Protein AF-A0A4P9YRC2-F1 (afdb_monomer)

Organism: NCBI:txid1712513

Solvent-accessible surface area (backbone atoms only — not comparable to full-atom values): 5358 Å² total; per-residue (Å²): 141,83,85,81,77,87,76,80,78,74,86,80,76,76,75,76,77,84,45,72,65,55,54,52,52,52,51,46,33,73,74,77,42,86,72,52,70,69,57,50,48,49,45,52,40,60,26,79,86,69,3,56,69,57,72,47,78,50,69,50,101,84,24,98,46,85,61,78,74,83,80,45,87,73,82,80,75,78,129

InterPro domains:
  IPR003788 Protein arginine methyltransferase NDUFAF7 [PTHR12049] (14-77)
  IPR029063 S-adenosyl-L-methionine-dependent methyltransferase superfamily [SSF53335] (19-78)
  IPR038375 Protein arginine methyltransferase NDUFAF7 superfamily [G3DSA:3.40.50.12710] (7-79)

Sequence (79 aa):
MASRGMTVNSTADQKERITPLARQLQAQIKAIGPLSVAQFMRQALTHPHYGYYMNRDVFGKQGDFITSPEVSQMFGEVG

Radius of gyration: 21.82 Å; Cα contacts (8 Å, |Δi|>4): 42; chains: 1; bounding box: 72×26×56 Å

Mean predicted aligned error: 15.22 Å

Structure (mmCIF, N/CA/C/O backbone):
data_AF-A0A4P9YRC2-F1
#
_entry.id   AF-A0A4P9YRC2-F1
#
loop_
_atom_site.group_PDB
_atom_site.id
_atom_site.type_symbol
_atom_site.label_atom_id
_atom_site.label_alt_id
_atom_site.label_comp_id
_atom_site.label_asym_id
_atom_site.label_entity_id
_atom_site.label_seq_id
_atom_site.pdbx_PDB_ins_code
_atom_site.Cartn_x
_atom_site.Cartn_y
_atom_site.Cartn_z
_atom_site.occupancy
_atom_site.B_iso_or_equiv
_atom_site.auth_seq_id
_atom_site.auth_comp_id
_atom_site.auth_asym_id
_atom_site.auth_atom_id
_atom_site.pdbx_PDB_model_num
ATOM 1 N N . MET A 1 1 ? 37.418 12.843 41.150 1.00 52.47 1 MET A N 1
ATOM 2 C CA . MET A 1 1 ? 36.015 12.483 40.852 1.00 52.47 1 MET A CA 1
ATOM 3 C C . MET A 1 1 ? 35.333 13.702 40.245 1.00 52.47 1 MET A C 1
ATOM 5 O O . MET A 1 1 ? 35.094 14.639 40.987 1.00 52.47 1 MET A O 1
ATOM 9 N N . ALA A 1 2 ? 35.097 13.727 38.927 1.00 41.56 2 ALA A N 1
ATOM 10 C CA . ALA A 1 2 ? 34.115 14.606 38.272 1.00 41.56 2 ALA A CA 1
ATOM 11 C C . ALA A 1 2 ? 33.904 14.170 36.807 1.00 41.56 2 ALA A C 1
ATOM 13 O O . ALA A 1 2 ? 34.850 14.089 36.030 1.00 41.56 2 ALA A O 1
ATOM 14 N N . SER A 1 3 ? 32.647 13.829 36.528 1.00 46.03 3 SER A N 1
ATOM 15 C CA . SER A 1 3 ? 31.901 13.605 35.284 1.00 46.03 3 SER A CA 1
ATOM 16 C C . SER A 1 3 ? 32.633 13.473 33.944 1.00 46.03 3 SER A C 1
ATOM 18 O O . SER A 1 3 ? 33.041 14.448 33.318 1.00 46.03 3 SER A O 1
ATOM 20 N N . ARG A 1 4 ? 32.639 12.232 33.442 1.00 48.38 4 ARG A N 1
ATOM 21 C CA . ARG A 1 4 ? 32.857 11.876 32.034 1.00 48.38 4 ARG A CA 1
ATOM 22 C C . ARG A 1 4 ? 31.562 12.137 31.248 1.00 48.38 4 ARG A C 1
ATOM 24 O O . ARG A 1 4 ? 30.474 11.902 31.765 1.00 48.38 4 ARG A O 1
ATOM 31 N N . GLY A 1 5 ? 31.716 12.670 30.039 1.00 44.72 5 GLY A N 1
ATOM 32 C CA . GLY A 1 5 ? 30.687 13.354 29.255 1.00 44.72 5 GLY A CA 1
ATOM 33 C C . GLY A 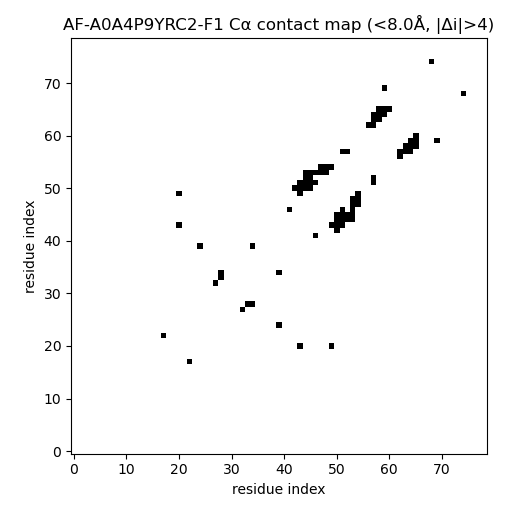1 5 ? 29.374 12.606 29.009 1.00 44.72 5 GLY A C 1
ATOM 34 O O . GLY A 1 5 ? 29.341 11.403 28.752 1.00 44.72 5 GLY A O 1
ATOM 35 N N . MET A 1 6 ? 28.297 13.394 29.018 1.00 50.88 6 MET A N 1
ATOM 36 C CA . MET A 1 6 ? 26.999 13.074 28.430 1.00 50.88 6 MET A CA 1
ATOM 37 C C . MET A 1 6 ? 27.213 12.730 26.950 1.00 50.88 6 MET A C 1
ATOM 39 O O . MET A 1 6 ? 27.492 13.607 26.134 1.00 50.88 6 MET A O 1
ATOM 43 N N . THR A 1 7 ? 27.129 11.446 26.606 1.00 50.41 7 THR A N 1
ATOM 44 C CA . THR A 1 7 ? 27.141 11.017 25.206 1.00 50.41 7 THR A CA 1
ATOM 45 C C . THR A 1 7 ? 25.771 11.358 24.635 1.00 50.41 7 THR A C 1
ATOM 47 O O . THR A 1 7 ? 24.769 10.749 25.005 1.00 50.41 7 THR A O 1
ATOM 50 N N . VAL A 1 8 ? 25.713 12.386 23.788 1.00 54.16 8 VAL A N 1
ATOM 51 C CA . VAL A 1 8 ? 24.528 12.703 22.989 1.00 54.16 8 VAL A CA 1
ATOM 52 C C . VAL A 1 8 ? 24.373 11.554 21.994 1.00 54.16 8 VAL A C 1
ATOM 54 O O . VAL A 1 8 ? 25.055 11.516 20.975 1.00 54.16 8 VAL A O 1
ATOM 57 N N . ASN A 1 9 ? 23.553 10.557 22.330 1.00 50.38 9 ASN A N 1
ATOM 58 C CA . ASN A 1 9 ? 23.253 9.461 21.417 1.00 50.38 9 ASN A CA 1
ATOM 59 C C . ASN A 1 9 ? 22.447 10.019 20.240 1.00 50.38 9 ASN A C 1
ATOM 61 O O . ASN A 1 9 ? 21.256 10.299 20.360 1.00 50.38 9 ASN A O 1
ATOM 65 N N . SER A 1 10 ? 23.133 10.192 19.112 1.00 50.91 10 SER A N 1
ATOM 66 C CA . SER A 1 10 ? 22.579 10.556 17.814 1.00 50.91 10 SER A CA 1
ATOM 67 C C . SER A 1 10 ? 21.418 9.632 17.439 1.00 50.91 10 SER A C 1
ATOM 69 O O . SER A 1 10 ? 21.623 8.490 17.036 1.00 50.91 10 SER A O 1
ATOM 71 N N . THR A 1 11 ? 20.189 10.139 17.494 1.00 51.50 11 THR A N 1
ATOM 72 C CA . THR A 1 11 ? 18.961 9.483 17.002 1.00 51.50 11 THR A CA 1
ATOM 73 C C . THR A 1 11 ? 18.882 9.418 15.465 1.00 51.50 11 THR A C 1
ATOM 75 O O . THR A 1 11 ? 17.807 9.249 14.898 1.00 51.50 11 THR A O 1
ATOM 78 N N . ALA A 1 12 ? 20.018 9.533 14.770 1.00 50.94 12 ALA A N 1
ATOM 79 C CA . ALA A 1 12 ? 20.111 9.698 13.319 1.00 50.94 12 ALA A CA 1
ATOM 80 C C . ALA A 1 12 ? 20.449 8.403 12.547 1.00 50.94 12 ALA A C 1
ATOM 82 O O . ALA A 1 12 ? 20.782 8.480 11.368 1.00 50.94 12 ALA A O 1
ATOM 83 N N . ASP A 1 13 ? 20.358 7.226 13.180 1.00 46.88 13 ASP A N 1
ATOM 84 C CA . ASP A 1 13 ? 20.718 5.935 12.559 1.00 46.88 13 ASP A CA 1
ATOM 85 C C . ASP A 1 13 ? 19.532 4.961 12.405 1.00 46.88 13 ASP A C 1
ATOM 87 O O . ASP A 1 13 ? 19.690 3.746 12.392 1.00 46.88 13 ASP A O 1
ATOM 91 N N . GLN A 1 14 ? 18.308 5.471 12.254 1.00 49.84 14 GLN A N 1
ATOM 92 C CA . GLN A 1 14 ? 17.169 4.654 11.812 1.00 49.84 14 GLN A CA 1
ATOM 93 C C . GLN A 1 14 ? 17.007 4.767 10.293 1.00 49.84 14 GLN A C 1
ATOM 95 O O . GLN A 1 14 ? 15.973 5.198 9.788 1.00 49.84 14 GLN A O 1
ATOM 100 N N . LYS A 1 15 ? 18.053 4.420 9.534 1.00 55.97 15 LYS A N 1
ATOM 101 C CA . LYS A 1 15 ? 17.946 4.272 8.075 1.00 55.97 15 LYS A CA 1
ATOM 102 C C . LYS A 1 15 ? 17.034 3.066 7.820 1.00 55.97 15 LYS A C 1
ATOM 104 O O . LYS A 1 15 ? 17.450 1.924 8.004 1.00 55.97 15 LYS A O 1
ATOM 109 N N . GLU A 1 16 ? 15.768 3.343 7.517 1.00 59.50 16 GLU A N 1
ATOM 110 C CA . GLU A 1 16 ? 14.664 2.380 7.454 1.00 59.50 16 GLU A CA 1
ATOM 111 C C . GLU A 1 16 ? 15.066 1.057 6.786 1.00 59.50 16 GLU A C 1
ATOM 113 O O . GLU A 1 16 ? 15.428 0.998 5.608 1.00 59.50 16 GLU A O 1
ATOM 118 N N . ARG A 1 17 ? 14.993 -0.045 7.542 1.00 77.06 17 ARG A N 1
ATOM 119 C CA . ARG A 1 17 ? 15.180 -1.387 6.985 1.00 77.06 17 ARG A CA 1
ATOM 120 C C . ARG A 1 17 ? 14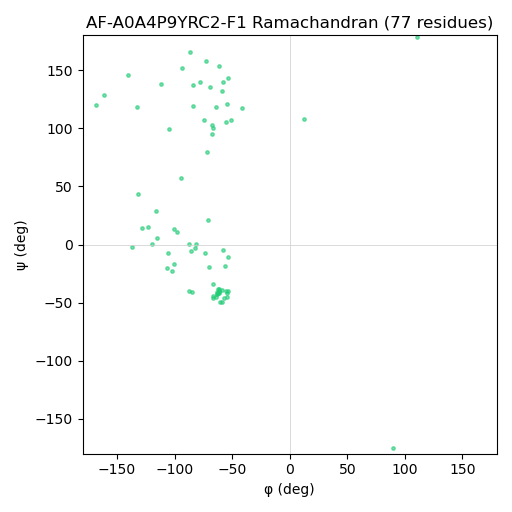.056 -1.648 5.983 1.00 77.06 17 ARG A C 1
ATOM 12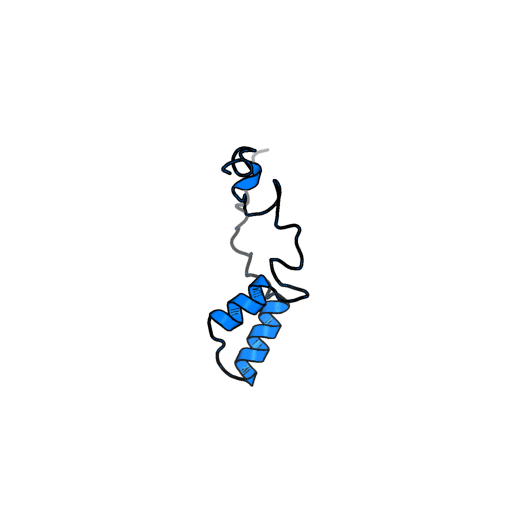2 O O . ARG A 1 17 ? 12.890 -1.690 6.364 1.00 77.06 17 ARG A O 1
ATOM 129 N N . ILE A 1 18 ? 14.404 -1.863 4.715 1.00 84.50 18 ILE A N 1
ATOM 130 C CA . ILE A 1 18 ? 13.429 -2.174 3.663 1.00 84.50 18 ILE A CA 1
ATOM 1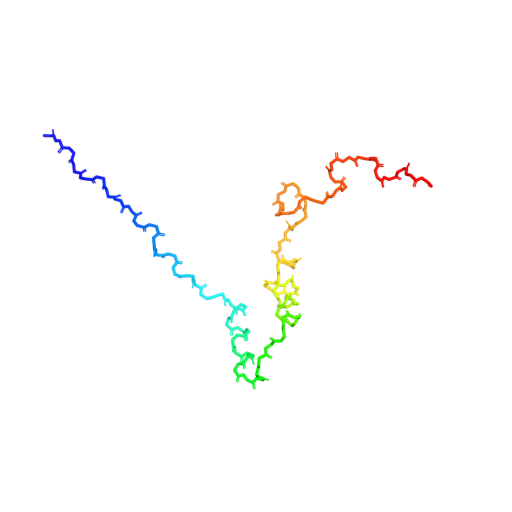31 C C . ILE A 1 18 ? 12.567 -3.390 4.045 1.00 84.50 18 ILE A C 1
ATOM 133 O O . ILE A 1 18 ? 13.081 -4.495 4.270 1.00 84.50 18 ILE A O 1
ATOM 137 N N . THR A 1 19 ? 11.250 -3.182 4.111 1.00 90.50 19 THR A N 1
ATOM 138 C CA . THR A 1 19 ? 10.282 -4.210 4.517 1.00 90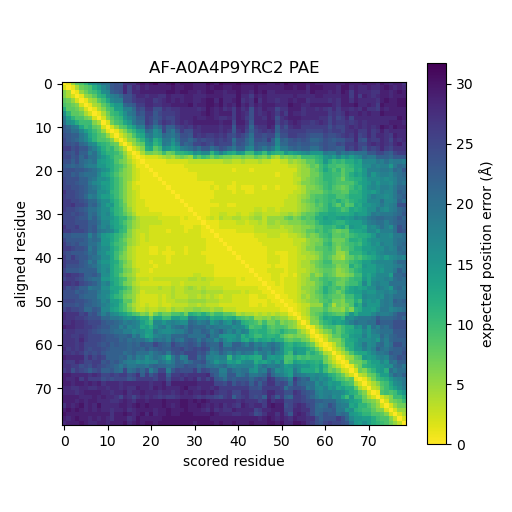.50 19 THR A CA 1
ATOM 139 C C . THR A 1 19 ? 10.099 -5.274 3.425 1.00 90.50 19 THR A C 1
ATOM 141 O O . THR A 1 19 ? 10.364 -5.004 2.248 1.00 90.50 19 THR A O 1
ATOM 144 N N . PRO A 1 20 ? 9.633 -6.492 3.764 1.00 92.81 20 PRO A N 1
ATOM 145 C CA . PRO A 1 20 ? 9.334 -7.524 2.768 1.00 92.81 20 PRO A CA 1
ATOM 146 C C . PRO A 1 20 ? 8.360 -7.049 1.679 1.00 92.81 20 PRO A C 1
ATOM 148 O O . PRO A 1 20 ? 8.655 -7.208 0.494 1.00 92.81 20 PRO A O 1
ATOM 151 N N . LEU A 1 21 ? 7.272 -6.366 2.065 1.00 92.38 21 LEU A N 1
ATOM 152 C CA . LEU A 1 21 ? 6.314 -5.787 1.119 1.00 92.38 21 LEU A CA 1
ATOM 153 C C . LEU A 1 21 ? 6.974 -4.743 0.206 1.00 92.38 21 LEU A C 1
ATOM 155 O O . LEU A 1 21 ? 6.757 -4.756 -1.004 1.00 92.38 21 LEU A O 1
ATOM 159 N N . ALA A 1 22 ? 7.840 -3.880 0.749 1.00 93.50 22 ALA A N 1
ATOM 160 C CA . ALA A 1 22 ? 8.562 -2.895 -0.053 1.00 93.50 22 ALA A CA 1
ATOM 161 C C . ALA A 1 22 ? 9.482 -3.555 -1.096 1.00 93.50 22 ALA A C 1
ATOM 163 O O . ALA A 1 22 ? 9.539 -3.093 -2.236 1.00 93.50 22 ALA A O 1
ATOM 164 N N . ARG A 1 23 ? 10.151 -4.670 -0.759 1.00 95.12 23 ARG A N 1
ATOM 165 C CA . ARG A 1 23 ? 10.955 -5.439 -1.732 1.00 95.12 23 ARG A CA 1
ATOM 166 C C . ARG A 1 23 ? 10.092 -6.014 -2.855 1.00 95.12 23 ARG A C 1
ATOM 168 O O . ARG A 1 23 ? 10.490 -5.943 -4.015 1.00 95.12 23 ARG A O 1
ATOM 175 N N . GLN A 1 24 ? 8.918 -6.555 -2.527 1.00 95.00 24 GLN A N 1
ATOM 176 C CA . GLN A 1 24 ? 7.993 -7.106 -3.522 1.00 95.00 24 GLN A CA 1
ATOM 177 C C . GLN A 1 24 ? 7.474 -6.024 -4.473 1.00 95.00 24 GLN A C 1
ATOM 179 O O . GLN A 1 24 ? 7.505 -6.214 -5.687 1.00 95.00 24 GLN A O 1
ATOM 184 N N . LEU A 1 25 ? 7.069 -4.867 -3.944 1.00 95.44 25 LEU A N 1
ATOM 185 C CA . LEU A 1 25 ? 6.603 -3.740 -4.755 1.00 95.44 25 LEU A CA 1
ATOM 186 C C . LEU A 1 25 ? 7.713 -3.193 -5.660 1.00 95.44 25 LEU A C 1
ATOM 188 O O . LEU A 1 25 ? 7.472 -2.929 -6.835 1.00 95.44 25 LEU A O 1
ATOM 192 N N . GLN A 1 26 ? 8.949 -3.088 -5.161 1.00 96.00 26 GLN A N 1
ATOM 193 C CA . GLN A 1 26 ? 10.093 -2.702 -5.991 1.00 96.00 26 GLN A CA 1
ATOM 194 C C . GLN A 1 26 ? 10.361 -3.707 -7.117 1.00 96.00 26 GLN A C 1
ATOM 196 O O . GLN A 1 26 ? 10.652 -3.296 -8.239 1.00 96.00 26 GLN A O 1
ATOM 201 N N . ALA A 1 27 ? 10.266 -5.011 -6.839 1.00 95.88 27 ALA A N 1
ATOM 202 C CA . ALA A 1 27 ? 10.424 -6.044 -7.859 1.00 95.88 27 ALA A CA 1
ATOM 203 C C . ALA A 1 27 ? 9.325 -5.953 -8.929 1.00 95.88 27 ALA A C 1
ATOM 205 O O . ALA A 1 27 ? 9.630 -6.016 -10.118 1.00 95.88 27 ALA A O 1
ATOM 206 N N . GLN A 1 28 ? 8.071 -5.726 -8.523 1.00 95.50 28 GLN A N 1
ATOM 207 C CA . GLN A 1 28 ? 6.959 -5.504 -9.450 1.00 95.50 28 GLN A CA 1
ATOM 208 C C . GLN A 1 28 ? 7.199 -4.271 -10.326 1.00 95.50 28 GLN A C 1
ATOM 210 O O . GLN A 1 28 ? 7.141 -4.381 -11.545 1.00 95.50 28 GLN A O 1
ATOM 215 N N . ILE A 1 29 ? 7.562 -3.129 -9.735 1.00 96.94 29 ILE A N 1
ATOM 216 C CA . ILE A 1 29 ? 7.807 -1.890 -10.491 1.00 96.94 29 ILE A CA 1
ATOM 217 C C . ILE A 1 29 ? 8.917 -2.076 -11.533 1.00 96.94 29 ILE A C 1
ATOM 219 O O . ILE A 1 29 ? 8.806 -1.587 -12.655 1.00 96.94 29 ILE A O 1
ATOM 223 N N . LYS A 1 30 ? 9.974 -2.820 -11.188 1.00 97.50 30 LYS A N 1
ATOM 224 C CA . LYS A 1 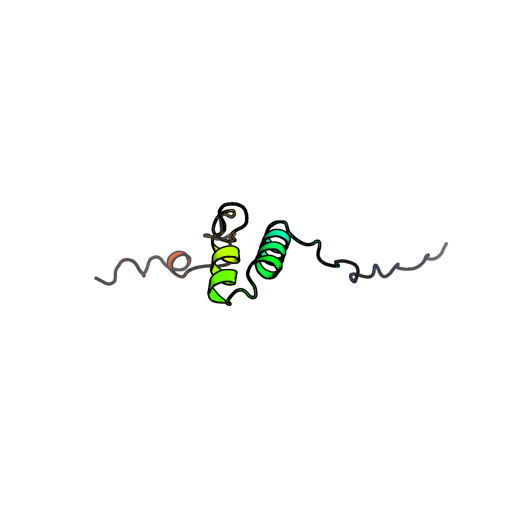30 ? 11.057 -3.147 -12.126 1.00 97.50 30 LYS A CA 1
ATOM 225 C C . LYS A 1 30 ? 10.605 -4.058 -13.269 1.00 97.50 30 LYS A C 1
ATOM 227 O O . LYS A 1 30 ? 11.138 -3.936 -14.364 1.00 97.50 30 LYS A O 1
ATOM 232 N N . ALA A 1 31 ? 9.672 -4.973 -13.014 1.00 96.94 31 ALA A N 1
ATOM 233 C CA . ALA A 1 31 ? 9.240 -5.972 -13.988 1.00 96.94 31 ALA A CA 1
ATOM 234 C C . ALA A 1 31 ? 8.150 -5.461 -14.942 1.00 96.94 31 ALA A C 1
ATOM 236 O O . ALA A 1 31 ? 8.190 -5.770 -16.128 1.00 96.94 31 ALA A O 1
ATOM 237 N N . ILE A 1 32 ? 7.172 -4.708 -14.430 1.00 95.00 32 ILE A N 1
ATOM 238 C CA . ILE A 1 32 ? 5.960 -4.327 -15.179 1.00 95.00 32 ILE A CA 1
ATOM 239 C C . ILE A 1 32 ? 5.780 -2.811 -15.332 1.00 95.00 32 ILE A C 1
ATOM 241 O O . ILE A 1 32 ? 4.814 -2.369 -15.950 1.00 95.00 32 ILE A O 1
ATOM 245 N N . GLY A 1 33 ? 6.705 -2.015 -14.795 1.00 94.94 33 GLY A N 1
ATOM 246 C CA . GLY A 1 33 ? 6.631 -0.558 -14.809 1.00 94.94 33 GLY A CA 1
ATOM 247 C C . GLY A 1 33 ? 5.903 0.032 -13.593 1.00 94.94 33 GLY A C 1
ATOM 248 O O . GLY A 1 33 ? 5.564 -0.682 -12.647 1.00 94.94 33 GLY A O 1
ATOM 249 N N . PRO A 1 34 ? 5.696 1.361 -13.572 1.00 96.44 34 PRO A N 1
ATOM 250 C CA . PRO A 1 34 ? 5.163 2.069 -12.413 1.00 96.44 34 PRO A CA 1
ATOM 251 C C . PRO A 1 34 ? 3.793 1.556 -11.960 1.00 96.44 34 PRO A C 1
ATOM 253 O O . PRO A 1 34 ? 2.900 1.313 -12.769 1.00 96.44 34 PRO A O 1
ATOM 256 N N . LEU A 1 35 ? 3.603 1.468 -10.643 1.00 95.31 35 LEU A N 1
ATOM 257 C CA . LEU A 1 35 ? 2.289 1.224 -10.057 1.00 95.31 35 LEU A CA 1
ATOM 258 C C . LEU A 1 35 ? 1.528 2.543 -9.925 1.00 95.31 35 LEU A C 1
ATOM 260 O O . LEU A 1 35 ? 2.066 3.545 -9.457 1.00 95.31 35 LEU A O 1
ATOM 264 N N . SER A 1 36 ? 0.243 2.521 -10.266 1.00 96.88 36 SER A N 1
ATOM 265 C CA . SER A 1 36 ? -0.678 3.582 -9.862 1.00 96.88 36 SER A CA 1
ATOM 266 C C . SER A 1 36 ? -0.772 3.666 -8.336 1.00 96.88 36 SER A C 1
ATOM 268 O O . SER A 1 36 ? -0.638 2.664 -7.626 1.00 96.88 36 SER A O 1
ATOM 270 N N . VAL A 1 37 ? -1.110 4.853 -7.827 1.00 94.69 37 VAL A N 1
ATOM 271 C CA . VAL A 1 37 ? -1.378 5.060 -6.394 1.00 94.69 37 VAL A CA 1
ATOM 272 C C . VAL A 1 37 ? -2.440 4.078 -5.891 1.00 94.69 37 VAL A C 1
ATOM 274 O O . VAL A 1 37 ? -2.282 3.488 -4.828 1.00 94.69 37 VAL A O 1
ATOM 277 N N . ALA A 1 38 ? -3.483 3.818 -6.685 1.00 94.62 38 ALA A N 1
ATOM 278 C CA . ALA A 1 38 ? -4.531 2.865 -6.332 1.00 94.62 38 ALA A CA 1
ATOM 279 C C . ALA A 1 38 ? -3.998 1.430 -6.159 1.00 94.62 38 ALA A C 1
ATOM 281 O O . ALA A 1 38 ? -4.417 0.725 -5.244 1.00 94.62 38 ALA A O 1
ATOM 282 N N . GLN A 1 39 ? -3.073 0.982 -7.016 1.00 94.00 39 GLN A N 1
ATOM 283 C CA . GLN A 1 39 ? -2.440 -0.336 -6.879 1.00 94.00 39 GLN A CA 1
ATOM 284 C C . GLN A 1 39 ? -1.564 -0.409 -5.632 1.00 94.00 39 GLN A C 1
ATOM 286 O O . GLN A 1 39 ? -1.655 -1.383 -4.888 1.00 94.00 39 G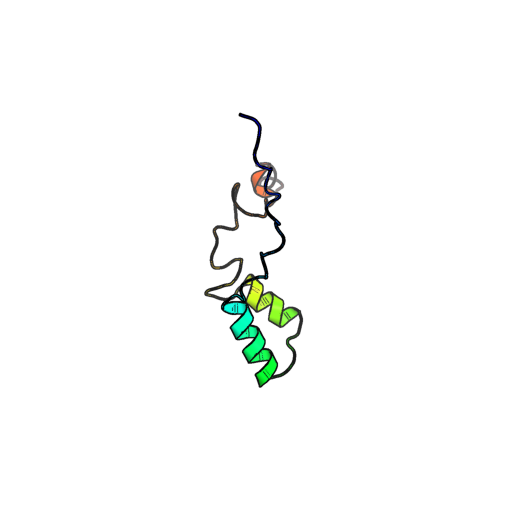LN A O 1
ATOM 291 N N . PHE A 1 40 ? -0.761 0.627 -5.386 1.00 95.00 40 PHE A N 1
ATOM 292 C CA . PHE A 1 40 ? 0.059 0.711 -4.183 1.00 95.00 40 PHE A CA 1
ATOM 293 C C . PHE A 1 40 ? -0.799 0.656 -2.912 1.00 95.00 40 PHE A C 1
ATOM 295 O O . PHE A 1 40 ? -0.546 -0.174 -2.042 1.00 95.00 40 PHE A O 1
ATOM 302 N N . MET A 1 41 ? -1.856 1.472 -2.837 1.00 94.69 41 MET A N 1
ATOM 303 C CA . MET A 1 41 ? -2.746 1.530 -1.674 1.00 94.69 41 MET A CA 1
ATOM 304 C C . MET A 1 41 ? -3.435 0.193 -1.411 1.00 94.69 41 MET A C 1
ATOM 306 O O . MET A 1 41 ? -3.490 -0.243 -0.267 1.00 94.69 41 MET A O 1
ATOM 310 N N . ARG A 1 42 ? -3.888 -0.518 -2.452 1.00 93.94 42 ARG A N 1
ATOM 311 C CA . ARG A 1 42 ? -4.433 -1.873 -2.272 1.00 93.94 42 ARG A CA 1
ATOM 312 C C . ARG A 1 42 ? -3.425 -2.807 -1.603 1.00 93.94 42 ARG A C 1
ATOM 314 O O . ARG A 1 42 ? -3.767 -3.492 -0.651 1.00 93.94 42 ARG A O 1
ATOM 321 N N . GLN A 1 43 ? -2.172 -2.806 -2.052 1.00 93.12 43 GLN A N 1
ATOM 322 C CA . GLN A 1 43 ? -1.143 -3.660 -1.454 1.00 93.12 43 GLN A CA 1
ATOM 323 C C . GLN A 1 43 ? -0.822 -3.232 -0.012 1.00 93.12 43 GLN A C 1
ATOM 325 O O . GLN A 1 43 ? -0.807 -4.060 0.892 1.00 93.12 43 GLN A O 1
ATOM 330 N N . ALA A 1 44 ? -0.634 -1.938 0.240 1.00 91.50 44 ALA A N 1
ATOM 331 C CA . ALA A 1 44 ? -0.321 -1.440 1.579 1.00 91.50 44 ALA A CA 1
ATOM 332 C C . ALA A 1 44 ? -1.434 -1.731 2.603 1.00 91.50 44 ALA A C 1
ATOM 334 O O . ALA A 1 44 ? -1.156 -2.073 3.751 1.00 91.50 44 ALA A O 1
ATOM 335 N N . LEU A 1 45 ? -2.697 -1.624 2.189 1.00 89.69 45 LEU A N 1
ATOM 336 C CA . LEU A 1 45 ? -3.839 -1.745 3.088 1.00 89.69 45 LEU A CA 1
ATOM 337 C C . LEU A 1 45 ? -4.307 -3.192 3.256 1.00 89.69 45 LEU A C 1
ATOM 339 O O . LEU A 1 45 ? -4.636 -3.596 4.369 1.00 89.69 45 LEU A O 1
ATOM 343 N N . THR A 1 46 ? -4.317 -3.979 2.177 1.00 89.12 46 THR A N 1
ATOM 344 C CA . THR A 1 46 ? -5.009 -5.276 2.146 1.00 89.12 46 THR A CA 1
ATOM 345 C C . THR A 1 46 ? -4.144 -6.443 1.666 1.00 89.12 46 THR A C 1
ATOM 347 O O . THR A 1 46 ? -4.692 -7.495 1.345 1.00 89.12 46 THR A O 1
ATOM 350 N N . HIS A 1 47 ? -2.812 -6.314 1.584 1.00 89.88 47 HIS A N 1
ATOM 351 C CA . HIS A 1 47 ? -1.957 -7.469 1.271 1.00 89.88 47 HIS A CA 1
ATOM 352 C C . HIS A 1 47 ? -2.160 -8.578 2.322 1.00 89.88 47 HIS A C 1
ATOM 354 O O . HIS A 1 47 ? -2.076 -8.296 3.517 1.00 89.88 47 HIS A O 1
ATOM 360 N N . PRO A 1 48 ? -2.360 -9.847 1.926 1.00 85.88 48 PRO A N 1
ATOM 361 C CA . PRO A 1 48 ? -2.742 -10.916 2.855 1.00 85.88 48 PRO A CA 1
ATOM 362 C C . PRO A 1 48 ? -1.765 -11.069 4.033 1.00 85.88 48 PRO A C 1
ATOM 364 O O . PRO A 1 48 ? -2.184 -11.210 5.171 1.00 85.88 48 PRO A O 1
ATOM 367 N N . HIS A 1 49 ? -0.458 -10.944 3.780 1.00 84.69 49 HIS A N 1
ATOM 368 C CA . HIS A 1 49 ? 0.585 -11.121 4.808 1.00 84.69 49 HIS A CA 1
ATOM 369 C C . HIS A 1 49 ? 1.166 -9.836 5.411 1.00 84.69 49 HIS A C 1
ATOM 371 O O . HIS A 1 49 ? 1.839 -9.895 6.433 1.00 84.69 49 HIS A O 1
ATOM 377 N N . TYR A 1 50 ? 0.973 -8.687 4.758 1.00 86.75 50 TYR A N 1
ATOM 378 C CA . TYR A 1 50 ? 1.664 -7.438 5.124 1.00 86.75 50 TYR A CA 1
ATOM 379 C C . TYR A 1 50 ? 0.745 -6.216 5.115 1.00 86.75 50 TYR A C 1
ATOM 381 O O . TYR A 1 50 ? 1.192 -5.108 5.397 1.00 86.75 50 TYR A O 1
ATOM 389 N N . GLY A 1 51 ? -0.522 -6.411 4.751 1.00 85.38 51 GLY A N 1
ATOM 390 C CA . GLY A 1 51 ? -1.518 -5.365 4.665 1.00 85.38 51 GLY A CA 1
ATOM 391 C C . GLY A 1 51 ? -1.860 -4.869 6.053 1.00 85.38 51 GLY A C 1
ATOM 392 O O . GLY A 1 51 ? -2.063 -5.666 6.975 1.00 85.38 51 GLY A O 1
ATOM 393 N N . TYR A 1 52 ? -1.933 -3.552 6.169 1.00 82.62 52 TYR A N 1
ATOM 394 C CA . TYR A 1 52 ? -2.211 -2.860 7.415 1.00 82.62 52 TYR A CA 1
ATOM 395 C C . TYR A 1 52 ? -3.504 -3.349 8.093 1.00 82.62 52 TYR A C 1
ATOM 397 O O . TYR A 1 52 ? -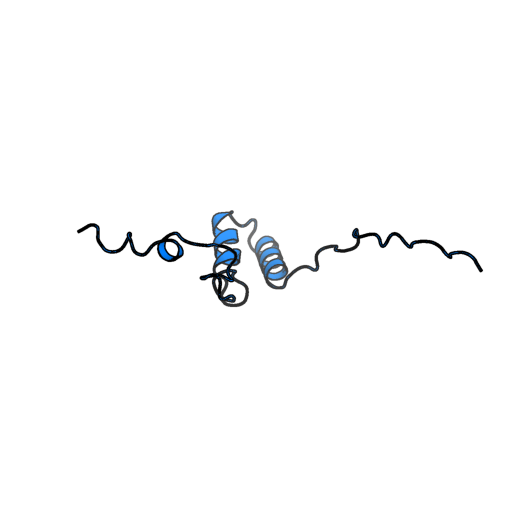3.490 -3.609 9.293 1.00 82.62 52 TYR A O 1
ATOM 405 N N . TYR A 1 53 ? -4.577 -3.576 7.325 1.00 80.75 53 TYR A N 1
ATOM 406 C CA . TYR A 1 53 ? -5.860 -4.066 7.850 1.00 80.75 53 TYR A CA 1
ATOM 407 C C . TYR A 1 53 ? -5.958 -5.591 7.981 1.00 80.75 53 TYR A C 1
ATOM 409 O O . TYR A 1 53 ? -6.958 -6.091 8.482 1.00 80.75 53 TYR A O 1
ATOM 417 N N . MET A 1 54 ? -4.958 -6.341 7.511 1.00 76.88 54 MET A N 1
ATOM 418 C CA . MET A 1 54 ? -5.010 -7.809 7.473 1.00 76.88 54 MET A CA 1
ATOM 419 C C . MET A 1 54 ? -4.208 -8.470 8.600 1.00 76.88 54 MET A C 1
ATOM 421 O O . MET A 1 54 ? -4.471 -9.618 8.929 1.00 76.88 54 MET A O 1
ATOM 425 N N . ASN A 1 55 ? -3.223 -7.772 9.182 1.00 63.88 55 ASN A N 1
ATOM 426 C CA . ASN A 1 55 ? -2.264 -8.364 10.134 1.00 63.88 55 ASN A CA 1
ATOM 427 C C . ASN A 1 55 ? -2.224 -7.663 11.498 1.00 63.88 55 ASN A C 1
ATOM 429 O O . ASN A 1 55 ? -1.271 -7.838 12.258 1.00 63.88 55 ASN A O 1
ATOM 433 N N . ARG A 1 56 ? -3.225 -6.838 11.807 1.00 60.19 56 ARG A N 1
ATOM 434 C CA . ARG A 1 56 ? -3.339 -6.129 13.083 1.00 60.19 56 ARG A CA 1
ATOM 435 C C . ARG A 1 56 ? -4.794 -6.125 13.540 1.00 60.19 56 ARG A C 1
ATOM 437 O O . ARG A 1 56 ? -5.685 -5.997 12.708 1.00 60.19 56 ARG A O 1
ATOM 444 N N . ASP A 1 57 ? -5.014 -6.188 14.851 1.00 55.78 57 ASP A N 1
ATOM 445 C CA . ASP A 1 57 ? -6.274 -5.752 15.465 1.00 55.78 57 ASP A CA 1
ATOM 446 C C . ASP A 1 57 ? -6.320 -4.216 15.397 1.00 55.78 57 ASP A C 1
ATOM 448 O O . ASP A 1 57 ? -5.943 -3.510 16.326 1.00 55.78 57 ASP A O 1
ATOM 452 N N . VAL A 1 58 ? -6.675 -3.684 14.226 1.00 55.16 58 VAL A N 1
ATOM 453 C CA . VAL A 1 58 ? -6.682 -2.237 13.922 1.00 55.16 58 VAL A CA 1
ATOM 454 C C . VAL A 1 58 ? -7.938 -1.510 14.402 1.00 55.16 58 VAL A C 1
ATOM 456 O O . VAL A 1 58 ? -8.017 -0.289 14.274 1.00 55.16 58 VAL A O 1
ATOM 459 N N . PHE A 1 59 ? -8.903 -2.234 14.967 1.00 52.22 59 PHE A N 1
ATOM 460 C CA . PHE A 1 59 ? -10.165 -1.691 15.465 1.00 52.22 59 PHE A CA 1
ATOM 461 C C . PHE A 1 59 ? -10.225 -1.785 17.000 1.00 52.22 59 PHE A C 1
ATOM 463 O O . PHE A 1 59 ? -9.832 -2.800 17.574 1.00 52.22 59 PHE A O 1
ATOM 470 N N . GLY A 1 60 ? -10.720 -0.733 17.662 1.00 52.53 60 GLY A N 1
ATOM 471 C CA . GLY A 1 60 ? -10.887 -0.655 19.122 1.00 52.53 60 GLY A CA 1
ATOM 472 C C . GLY A 1 60 ? -9.943 0.330 19.823 1.00 52.53 60 GLY A C 1
ATOM 473 O O . GLY A 1 60 ? -9.069 0.929 19.200 1.00 52.53 60 GLY A O 1
ATOM 474 N N . LYS A 1 61 ? -10.073 0.468 21.152 1.00 49.09 61 LYS A N 1
ATOM 475 C CA . LYS A 1 61 ? -9.288 1.387 22.020 1.00 49.09 61 LYS A CA 1
ATOM 476 C C . LYS A 1 61 ? -7.749 1.286 21.926 1.00 49.09 61 LYS A C 1
ATOM 478 O O . LYS A 1 61 ? -7.071 2.139 22.492 1.00 49.09 61 LYS A O 1
ATOM 483 N N . GLN A 1 62 ? -7.202 0.261 21.265 1.00 54.25 62 GLN A N 1
ATOM 484 C CA . GLN A 1 62 ? -5.759 0.067 21.036 1.00 54.25 62 GLN A CA 1
ATOM 485 C C . GLN A 1 62 ? -5.343 0.122 19.549 1.00 54.25 62 GLN A C 1
ATOM 487 O O . GLN A 1 62 ? -4.182 -0.139 19.241 1.00 54.25 62 GLN A O 1
ATOM 492 N N . GLY A 1 63 ? -6.261 0.441 18.630 1.00 55.00 63 GLY A N 1
ATOM 493 C CA . GLY A 1 63 ? -5.958 0.669 17.213 1.00 55.00 63 GLY A CA 1
ATOM 494 C C . GLY A 1 63 ? -5.548 2.118 16.923 1.00 55.00 63 GLY A C 1
ATOM 495 O O . GLY A 1 63 ? -5.791 3.015 17.728 1.00 55.00 63 GLY A O 1
ATOM 496 N N . ASP A 1 64 ? -4.965 2.374 15.745 1.00 55.84 64 ASP A N 1
ATOM 497 C CA . ASP A 1 64 ? -4.554 3.734 15.340 1.00 55.84 64 ASP A CA 1
ATOM 498 C C . ASP A 1 64 ? -5.757 4.637 14.966 1.00 55.84 64 ASP A C 1
ATOM 500 O O . ASP A 1 64 ? -5.592 5.839 14.750 1.00 55.84 64 ASP A O 1
ATOM 504 N N . PHE A 1 65 ? -6.975 4.077 14.894 1.00 49.12 65 PHE A N 1
ATOM 505 C CA . PHE A 1 65 ? -8.205 4.786 14.536 1.00 49.12 65 PHE A CA 1
ATOM 506 C C . PHE A 1 65 ? -9.350 4.462 15.508 1.00 49.12 65 PHE A C 1
ATOM 508 O O . PHE A 1 65 ? -9.827 3.330 15.571 1.00 49.12 65 PHE A O 1
ATOM 515 N N . ILE A 1 66 ? -9.860 5.481 16.205 1.00 53.84 66 ILE A N 1
ATOM 516 C CA . ILE A 1 66 ? -11.164 5.424 16.882 1.00 53.84 66 ILE A CA 1
ATOM 517 C C . ILE A 1 66 ? -12.228 5.770 15.835 1.00 53.84 66 ILE A C 1
ATOM 519 O O . ILE A 1 66 ? -12.206 6.864 15.271 1.00 53.84 66 ILE A O 1
ATOM 523 N N . THR A 1 67 ? -13.160 4.855 15.563 1.00 56.38 67 THR A N 1
ATOM 524 C CA . THR A 1 67 ? -14.351 5.158 14.750 1.00 56.38 67 THR A CA 1
ATOM 525 C C . THR A 1 67 ? -15.518 5.559 15.662 1.00 56.38 67 THR A C 1
ATOM 527 O O . THR A 1 67 ? -15.579 5.157 16.825 1.00 56.38 67 THR A O 1
ATOM 530 N N . SER A 1 68 ? -16.444 6.385 15.163 1.00 58.09 68 SER A N 1
ATOM 531 C CA . SER A 1 68 ? -17.515 7.010 15.960 1.00 58.09 68 SER A CA 1
ATOM 532 C C . SER A 1 68 ? -18.465 6.096 16.764 1.00 58.09 68 SER A C 1
ATOM 534 O O . SER A 1 68 ? -19.059 6.634 17.700 1.00 58.09 68 SER A O 1
ATOM 536 N N . PRO A 1 69 ? -18.632 4.776 16.527 1.00 52.91 69 PRO A N 1
ATOM 537 C CA . PRO A 1 69 ? -19.515 3.982 17.385 1.00 52.91 69 PRO A CA 1
ATOM 538 C C . PRO A 1 69 ? -18.970 3.760 18.804 1.00 52.91 69 PRO A C 1
ATOM 540 O O . PRO A 1 69 ? -19.744 3.455 19.703 1.00 52.91 69 PRO A O 1
ATOM 543 N N . GLU A 1 70 ? -17.664 3.925 19.045 1.00 51.50 70 GLU A N 1
ATOM 544 C CA . GLU A 1 70 ? -17.074 3.634 20.364 1.00 51.50 70 GLU A CA 1
ATOM 545 C C . GLU A 1 70 ? -17.113 4.810 21.355 1.00 51.50 70 GLU A C 1
ATOM 547 O O . GLU A 1 70 ? -16.658 4.670 22.491 1.00 51.50 70 GLU A O 1
ATOM 552 N N . VAL A 1 71 ? -17.673 5.963 20.965 1.00 54.97 71 VAL A N 1
ATOM 553 C CA . VAL A 1 71 ? -17.771 7.146 21.845 1.00 54.97 71 VAL A CA 1
ATOM 554 C C . VAL A 1 71 ? -19.200 7.391 22.350 1.00 54.97 71 VAL A C 1
ATOM 556 O O . VAL A 1 71 ? -19.367 8.031 23.385 1.00 54.97 71 VAL A O 1
ATOM 559 N N . SER A 1 72 ? -20.244 6.864 21.695 1.00 51.62 72 SER A N 1
ATOM 560 C CA . SER A 1 72 ? -21.621 7.030 22.182 1.00 51.62 72 SER A CA 1
ATOM 561 C C . SER A 1 72 ? -22.606 6.013 21.593 1.00 51.62 72 SER A C 1
ATOM 563 O O . SER A 1 72 ? -22.756 5.907 20.379 1.00 51.62 72 SER A O 1
ATOM 565 N N . GLN A 1 73 ? -23.353 5.344 22.477 1.00 52.06 73 GLN A N 1
ATOM 566 C CA . GLN A 1 73 ? -24.480 4.429 22.223 1.00 52.06 73 GLN A CA 1
ATOM 567 C C . GLN A 1 73 ? -25.647 5.064 21.425 1.00 52.06 73 GLN A C 1
ATOM 569 O O . GLN A 1 73 ? -26.592 4.379 21.051 1.00 52.06 73 GLN A O 1
ATOM 574 N N . MET A 1 74 ? -25.588 6.363 21.123 1.00 55.16 74 MET A N 1
ATOM 575 C CA . MET A 1 74 ? -26.685 7.124 20.511 1.00 55.16 74 MET A CA 1
ATOM 576 C C . MET A 1 74 ? -26.812 6.991 18.982 1.00 55.16 74 MET A C 1
ATOM 578 O O . MET A 1 74 ? -27.693 7.615 18.402 1.00 55.16 74 MET A O 1
ATOM 582 N N . PHE A 1 75 ? -25.966 6.209 18.302 1.00 55.00 75 PHE A N 1
ATOM 583 C CA . PHE A 1 75 ? -26.052 6.024 16.839 1.00 55.00 75 PHE A CA 1
ATOM 584 C C . PHE A 1 75 ? -26.790 4.744 16.402 1.00 55.00 75 PHE A C 1
ATOM 586 O O . PHE A 1 75 ? -26.745 4.383 15.229 1.00 55.00 75 PHE A O 1
ATOM 593 N N . GLY A 1 76 ? -27.463 4.058 17.336 1.00 57.12 76 GLY A N 1
ATOM 594 C CA . GLY A 1 76 ? -28.314 2.891 17.063 1.00 57.12 76 GLY A CA 1
ATOM 595 C C . GLY A 1 76 ? -29.824 3.151 17.138 1.00 57.12 76 GLY A C 1
ATOM 596 O O . GLY A 1 76 ? -30.593 2.263 16.788 1.00 57.12 76 GLY A O 1
ATOM 597 N N . GLU A 1 77 ? -30.260 4.338 17.576 1.00 57.16 77 GLU A N 1
ATOM 598 C CA . GLU A 1 77 ? -31.680 4.650 17.827 1.00 57.16 77 GLU A CA 1
ATOM 599 C C . GLU A 1 77 ? -32.132 5.977 17.190 1.00 57.16 77 GLU A C 1
ATOM 601 O O . GLU A 1 77 ? -32.854 6.766 17.796 1.00 57.16 77 GLU A O 1
ATOM 606 N N . VAL A 1 78 ? -31.734 6.248 15.946 1.00 50.34 78 VAL A N 1
ATOM 607 C CA . VAL A 1 78 ? -32.515 7.169 15.104 1.00 50.34 78 VAL A CA 1
ATOM 608 C C . VAL A 1 78 ? -33.251 6.292 14.101 1.00 50.34 78 VAL A C 1
ATOM 610 O O . VAL A 1 78 ? -32.633 5.752 13.185 1.00 50.34 78 VAL A O 1
ATOM 613 N N . GLY A 1 79 ? -34.527 6.050 14.410 1.00 53.12 79 GLY A N 1
ATOM 614 C CA . GLY A 1 79 ? -35.439 5.196 13.645 1.00 53.12 79 GLY A CA 1
ATOM 615 C C . GLY A 1 79 ? -35.940 5.792 12.340 1.00 53.12 79 GLY A C 1
ATOM 616 O O . GLY A 1 79 ? -35.484 6.889 11.946 1.00 53.12 79 GLY A O 1
#

Foldseek 3Di:
DDDDDDDPPPPPPCPDDQDPLNVVQVVCCVPPNDDDPVRVLCCCQPPCPHHPPNPDPQEDPPHPDDDPVVPDPPPPPPD

Secondary structure (DSSP, 8-state):
----------S-----PPPHHHHHHHHHHHHH-PPPHHHHHHHHHH-TTT-TTTSS--BS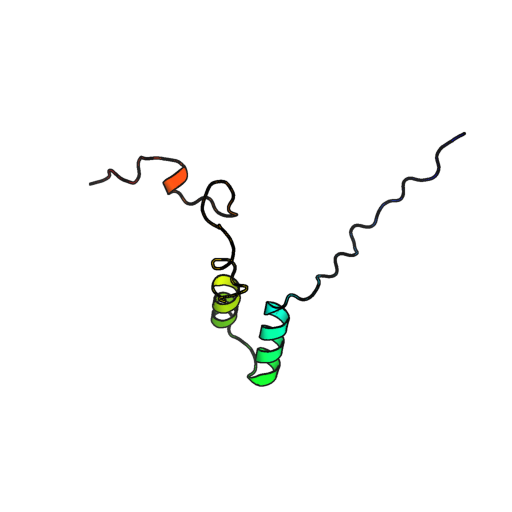TTSSB--GGGT-GGGS---

pLDDT: mean 71.44, std 19.92, range [41.56, 97.5]